Protein AF-J9EBJ6-F1 (afdb_monomer_lite)

Secondary structure (DSSP, 8-state):
-----------------PPPTT-------------EEEEEEEEEEE-SEEEEEEE-TTT--EEEEEEEEHHHHHHHHHHSTT--HHHHHHEEEETTTEEEEEEEEEEEE-

Radius of gyration: 29.18 Å; chains: 1; bounding box: 70×24×79 Å

Structure (mmCIF, N/CA/C/O backbone):
data_AF-J9EBJ6-F1
#
_entry.id   AF-J9EBJ6-F1
#
loop_
_atom_site.group_PDB
_atom_site.id
_atom_site.type_symbol
_atom_site.label_atom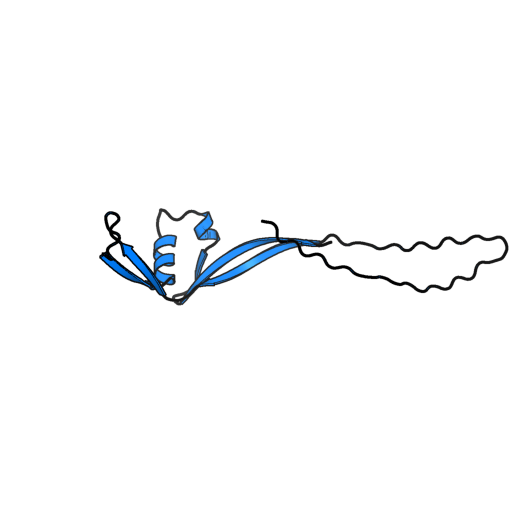_id
_atom_site.label_alt_id
_atom_site.label_comp_id
_atom_site.label_asym_id
_atom_site.label_entity_id
_atom_site.label_seq_id
_atom_site.pdbx_PDB_ins_code
_atom_site.Cartn_x
_atom_site.Cartn_y
_atom_site.Cartn_z
_atom_site.occupancy
_atom_site.B_iso_or_equiv
_atom_site.auth_seq_id
_atom_site.auth_comp_id
_atom_site.auth_asym_id
_atom_site.auth_atom_id
_atom_site.pdbx_PDB_model_num
ATOM 1 N N . MET A 1 1 ? 11.522 7.237 7.597 1.00 43.75 1 MET A N 1
ATOM 2 C CA . MET A 1 1 ? 12.539 6.262 7.152 1.00 43.75 1 MET A CA 1
ATOM 3 C C . MET A 1 1 ? 12.431 6.169 5.634 1.00 43.75 1 MET A C 1
ATOM 5 O O . MET A 1 1 ? 11.379 5.766 5.160 1.00 43.75 1 MET A O 1
ATOM 9 N N . LYS A 1 2 ? 13.413 6.672 4.871 1.00 53.38 2 LYS A N 1
ATOM 10 C CA . LYS A 1 2 ? 13.429 6.538 3.403 1.00 53.38 2 LYS A CA 1
ATOM 11 C C . LYS A 1 2 ? 14.038 5.180 3.070 1.00 53.38 2 LYS A C 1
ATOM 13 O O . LYS A 1 2 ? 15.113 4.868 3.568 1.00 53.38 2 LYS A O 1
ATOM 18 N N . MET A 1 3 ? 13.330 4.374 2.291 1.00 58.91 3 MET A N 1
ATOM 19 C CA . MET A 1 3 ? 13.824 3.083 1.828 1.00 58.91 3 MET A CA 1
ATOM 20 C C . MET A 1 3 ? 14.554 3.329 0.505 1.00 58.91 3 MET A C 1
ATOM 22 O O . MET A 1 3 ? 13.950 3.842 -0.433 1.00 58.91 3 MET A O 1
ATOM 26 N N . GLN A 1 4 ? 15.853 3.043 0.461 1.00 75.31 4 GLN A N 1
ATOM 27 C CA . GLN A 1 4 ? 16.701 3.250 -0.712 1.00 75.31 4 GLN A CA 1
ATOM 28 C C . GLN A 1 4 ? 17.322 1.908 -1.098 1.00 75.31 4 GLN A C 1
ATOM 30 O O . GLN A 1 4 ? 17.874 1.214 -0.246 1.00 75.31 4 GLN A O 1
ATOM 35 N N . LYS A 1 5 ? 17.198 1.539 -2.374 1.00 79.88 5 LYS A N 1
ATOM 36 C CA . LYS A 1 5 ? 17.853 0.375 -2.977 1.00 79.88 5 LYS A CA 1
ATOM 37 C C . LYS A 1 5 ? 18.877 0.894 -3.986 1.00 79.88 5 LYS A C 1
ATOM 39 O O . LYS A 1 5 ? 18.589 1.864 -4.677 1.00 79.88 5 LYS A O 1
ATOM 44 N N . SER A 1 6 ? 20.044 0.263 -4.043 1.00 84.06 6 SER A N 1
ATOM 45 C CA . SER A 1 6 ? 21.098 0.551 -5.020 1.00 84.06 6 SER A CA 1
ATOM 46 C C . SER A 1 6 ? 21.519 -0.752 -5.696 1.00 84.06 6 SER A C 1
ATOM 48 O O . SER A 1 6 ? 21.483 -1.809 -5.060 1.00 84.06 6 SER A O 1
ATOM 50 N N . GLU A 1 7 ? 21.871 -0.680 -6.975 1.00 83.00 7 GLU A N 1
ATOM 51 C CA . GLU A 1 7 ? 22.334 -1.800 -7.790 1.00 83.00 7 GLU A CA 1
ATOM 52 C C . GLU A 1 7 ? 23.496 -1.330 -8.674 1.00 83.00 7 GLU A C 1
ATOM 54 O O . GLU A 1 7 ? 23.496 -0.197 -9.150 1.00 83.00 7 GLU A O 1
ATOM 59 N N . THR A 1 8 ? 24.503 -2.184 -8.865 1.00 87.06 8 THR A N 1
ATOM 60 C CA . THR A 1 8 ? 25.695 -1.859 -9.660 1.00 87.06 8 THR A CA 1
ATOM 61 C C . THR A 1 8 ? 25.571 -2.467 -11.051 1.00 87.06 8 THR A C 1
ATOM 63 O O . THR A 1 8 ? 25.391 -3.677 -11.176 1.00 87.06 8 THR A O 1
ATOM 66 N N . MET A 1 9 ? 25.740 -1.649 -12.091 1.00 82.94 9 MET A N 1
ATOM 67 C CA . MET A 1 9 ? 25.772 -2.085 -13.489 1.00 82.94 9 MET A CA 1
ATOM 68 C C . MET A 1 9 ? 27.167 -1.872 -14.091 1.00 82.94 9 MET A C 1
ATOM 70 O O . MET A 1 9 ? 27.824 -0.871 -13.810 1.00 82.94 9 MET A O 1
ATOM 74 N N . SER A 1 10 ? 27.630 -2.811 -14.920 1.00 87.12 10 SER A N 1
ATOM 75 C CA . SER A 1 10 ? 28.894 -2.699 -15.661 1.00 87.12 10 SER A CA 1
ATOM 76 C C . SER A 1 10 ? 28.618 -2.542 -17.153 1.00 87.12 10 SER A C 1
ATOM 78 O O . SER A 1 10 ? 27.922 -3.365 -17.742 1.00 87.12 10 SER A O 1
ATOM 80 N N . TRP A 1 11 ? 29.188 -1.497 -17.754 1.00 83.44 11 TRP A N 1
ATOM 81 C CA . TRP A 1 11 ? 29.064 -1.185 -19.178 1.00 83.44 11 TRP A CA 1
ATOM 82 C C . TRP A 1 11 ? 30.390 -1.469 -19.884 1.00 83.44 11 TRP A C 1
ATOM 84 O O . TRP A 1 11 ? 31.450 -1.099 -19.379 1.00 83.44 11 TRP A O 1
ATOM 94 N N . ALA A 1 12 ? 30.337 -2.101 -21.054 1.00 84.94 12 ALA A N 1
ATOM 95 C CA . ALA A 1 12 ? 31.499 -2.335 -21.904 1.00 84.94 12 ALA A CA 1
ATOM 96 C C . ALA A 1 12 ? 31.149 -1.966 -23.348 1.00 84.94 12 ALA A C 1
ATOM 98 O O . ALA A 1 12 ? 30.087 -2.342 -23.843 1.00 84.94 12 ALA A O 1
ATOM 99 N N . VAL A 1 13 ? 32.039 -1.223 -24.007 1.00 86.75 13 VAL A N 1
ATOM 100 C CA . VAL A 1 13 ? 31.891 -0.810 -25.406 1.00 86.75 13 VAL A CA 1
ATOM 101 C C . VAL A 1 13 ? 33.161 -1.200 -26.145 1.00 86.75 13 VAL A C 1
ATOM 103 O O . VAL A 1 13 ? 34.255 -0.836 -25.718 1.00 86.75 13 VAL A O 1
ATOM 106 N N . ASP A 1 14 ? 33.002 -1.924 -27.247 1.00 89.19 14 ASP A N 1
ATOM 107 C CA . ASP A 1 14 ? 34.083 -2.225 -28.180 1.00 89.19 14 ASP A CA 1
ATOM 108 C C . ASP A 1 14 ? 33.891 -1.385 -29.449 1.00 89.19 14 ASP A C 1
ATOM 110 O O . ASP A 1 14 ? 32.800 -1.350 -30.022 1.00 89.19 14 ASP A O 1
ATOM 114 N N . SER A 1 15 ? 34.926 -0.646 -29.850 1.00 84.25 15 SER A N 1
ATOM 115 C CA . SER A 1 15 ? 34.887 0.263 -30.997 1.00 84.25 15 SER A CA 1
ATOM 116 C C . SER A 1 15 ? 36.236 0.287 -31.703 1.00 84.25 15 SER A C 1
ATOM 118 O O . SER A 1 15 ? 37.282 0.438 -31.074 1.00 84.25 15 SER A O 1
ATOM 120 N N . THR A 1 16 ? 36.210 0.164 -33.031 1.00 88.75 16 THR A N 1
ATOM 121 C CA . THR A 1 16 ? 37.404 0.209 -33.881 1.00 88.75 16 THR A CA 1
ATOM 122 C C . THR A 1 16 ? 37.385 1.477 -34.726 1.00 88.75 16 THR A C 1
ATOM 124 O O . THR A 1 16 ? 36.442 1.707 -35.481 1.00 88.75 16 THR A O 1
ATOM 127 N N . VAL A 1 17 ? 38.444 2.286 -34.632 1.00 86.06 17 VAL A N 1
ATOM 128 C CA . VAL A 1 17 ? 38.585 3.537 -35.393 1.00 86.06 17 VAL A CA 1
ATOM 129 C C . VAL A 1 17 ? 39.914 3.546 -36.144 1.00 86.06 17 VAL A C 1
ATOM 131 O O . VAL A 1 17 ? 40.965 3.277 -35.566 1.00 86.06 17 VAL A O 1
ATOM 134 N N . VAL A 1 18 ? 39.871 3.877 -37.436 1.00 91.12 18 VAL A N 1
ATOM 135 C CA . VAL A 1 18 ? 41.067 4.045 -38.273 1.00 91.12 18 VAL A CA 1
ATOM 136 C C . VAL A 1 18 ? 41.497 5.509 -38.236 1.00 91.12 18 VAL A C 1
ATOM 138 O O . VAL A 1 18 ? 40.731 6.386 -38.631 1.00 91.12 18 VAL A O 1
ATOM 141 N N . VAL A 1 19 ? 42.724 5.773 -37.778 1.00 92.56 19 VAL A N 1
ATOM 142 C CA . VAL A 1 19 ? 43.285 7.131 -37.680 1.00 92.56 19 VAL A CA 1
ATOM 143 C C . VAL A 1 19 ? 44.187 7.408 -38.891 1.00 92.56 19 VAL A C 1
ATOM 145 O O . VAL A 1 19 ? 45.178 6.697 -39.074 1.00 92.56 19 VAL A O 1
ATOM 148 N N . PRO A 1 20 ? 43.886 8.418 -39.728 1.00 93.06 20 PRO A N 1
ATOM 149 C CA . PRO A 1 20 ? 44.741 8.774 -40.858 1.00 93.06 20 PRO A CA 1
ATOM 150 C C . PRO A 1 20 ? 46.110 9.344 -40.429 1.00 93.06 20 PRO A C 1
ATOM 152 O O . PRO A 1 20 ? 46.234 9.898 -39.331 1.00 93.06 20 PRO A O 1
ATOM 155 N N . PRO A 1 21 ? 47.139 9.287 -41.298 1.00 91.75 21 PRO A N 1
ATOM 156 C CA . PRO A 1 21 ? 48.446 9.883 -41.020 1.00 91.75 21 PRO A CA 1
ATOM 157 C C . PRO A 1 21 ? 48.348 11.383 -40.721 1.00 91.75 21 PRO A C 1
ATOM 159 O O . PRO A 1 21 ? 47.646 12.104 -41.421 1.00 91.75 21 PRO A O 1
ATOM 162 N N . HIS A 1 22 ? 49.092 11.855 -39.717 1.00 94.94 22 HIS A N 1
ATOM 163 C CA . HIS A 1 22 ? 49.107 13.252 -39.247 1.00 94.94 22 HIS A CA 1
ATOM 164 C C . HIS A 1 22 ? 47.816 13.752 -38.569 1.00 94.94 22 HIS A C 1
ATOM 166 O O . HIS A 1 22 ? 47.714 14.942 -38.277 1.00 94.94 22 HIS A O 1
ATOM 172 N N . TYR A 1 23 ? 46.869 12.863 -38.250 1.00 92.94 23 TYR A N 1
ATOM 173 C CA . TYR A 1 23 ? 45.676 13.185 -37.459 1.00 92.94 23 TYR A CA 1
ATOM 174 C C . TYR A 1 23 ? 45.745 12.586 -36.048 1.00 92.94 23 TYR A C 1
ATOM 176 O O . TYR A 1 23 ? 46.503 11.656 -35.775 1.00 92.94 23 TYR A O 1
ATOM 184 N N . LYS A 1 24 ? 44.926 13.129 -35.142 1.00 91.31 24 LYS A N 1
ATOM 185 C CA . LYS A 1 24 ? 44.713 12.626 -33.780 1.00 91.31 24 LYS A CA 1
ATOM 186 C C . LYS A 1 24 ? 43.220 12.394 -33.566 1.00 91.31 24 LYS A C 1
ATOM 188 O O . LYS A 1 24 ? 42.415 13.245 -33.936 1.00 91.31 24 LYS A O 1
ATOM 193 N N . THR A 1 25 ? 42.872 11.277 -32.934 1.00 90.25 25 THR A N 1
ATOM 194 C CA . THR A 1 25 ? 41.494 10.951 -32.550 1.00 90.25 25 THR A CA 1
ATOM 195 C C . THR A 1 25 ? 41.374 10.883 -31.033 1.00 90.25 25 THR A C 1
ATOM 197 O O . THR A 1 25 ? 42.278 10.398 -30.353 1.00 90.25 25 THR A O 1
ATOM 200 N N . GLU A 1 26 ? 40.250 11.368 -30.517 1.00 91.06 26 GLU A N 1
ATOM 201 C CA . GLU A 1 26 ? 39.842 11.254 -29.121 1.00 91.06 26 GLU A CA 1
ATOM 202 C C . GLU A 1 26 ? 38.559 10.424 -29.066 1.00 91.06 26 GLU A C 1
ATOM 204 O O . GLU A 1 26 ? 37.610 10.695 -29.802 1.00 91.06 26 GLU A O 1
ATOM 209 N N . ALA A 1 27 ? 38.557 9.382 -28.236 1.00 87.69 27 ALA A N 1
ATOM 210 C CA . ALA A 1 27 ? 37.379 8.569 -27.975 1.00 87.69 27 ALA A CA 1
ATOM 211 C C . ALA A 1 27 ? 36.838 8.928 -26.590 1.00 87.69 27 ALA A C 1
ATOM 213 O O . ALA A 1 27 ? 37.576 8.892 -25.604 1.00 87.69 27 ALA A O 1
ATOM 214 N N . SER A 1 28 ? 35.550 9.246 -26.516 1.00 87.31 28 SER A N 1
ATOM 215 C CA . SER A 1 28 ? 34.857 9.543 -25.265 1.00 87.31 28 SER A CA 1
ATOM 216 C C . SER A 1 28 ? 33.641 8.636 -25.150 1.00 87.31 28 SER A C 1
ATOM 218 O O . SER A 1 28 ? 32.865 8.509 -26.097 1.00 87.31 28 SER A O 1
ATOM 220 N N . ILE A 1 29 ? 33.474 8.003 -23.991 1.00 85.19 29 ILE A N 1
ATOM 221 C CA . ILE A 1 29 ? 32.246 7.286 -23.649 1.00 85.19 29 ILE A CA 1
ATOM 222 C C . ILE A 1 29 ? 31.357 8.272 -22.899 1.00 85.19 29 ILE A C 1
ATOM 224 O O . ILE A 1 29 ? 31.763 8.816 -21.873 1.00 85.19 29 ILE A O 1
ATOM 228 N N . VAL A 1 30 ? 30.157 8.506 -23.424 1.00 87.81 30 VAL A N 1
ATOM 229 C CA . VAL A 1 30 ? 29.144 9.361 -22.800 1.00 87.81 30 VAL A CA 1
ATOM 230 C C . VAL A 1 30 ? 28.029 8.457 -22.288 1.00 87.81 30 VAL A C 1
ATOM 232 O O . VAL A 1 30 ? 27.405 7.749 -23.075 1.00 87.81 30 VAL A O 1
ATOM 235 N N . ILE A 1 31 ? 27.813 8.456 -20.971 1.00 85.38 31 ILE A N 1
ATOM 236 C CA . ILE A 1 31 ? 26.705 7.744 -20.326 1.00 85.38 31 ILE A CA 1
ATOM 237 C C . ILE A 1 31 ? 25.659 8.789 -19.951 1.00 85.38 31 ILE A C 1
ATOM 239 O O . ILE A 1 31 ? 25.925 9.675 -19.140 1.00 85.38 31 ILE A O 1
ATOM 243 N N . GLU A 1 32 ? 24.480 8.695 -20.555 1.00 85.38 32 GLU A N 1
ATOM 244 C CA . GLU A 1 32 ? 23.346 9.544 -20.205 1.00 85.38 32 GLU A CA 1
ATOM 245 C C . GLU A 1 32 ? 22.548 8.885 -19.077 1.00 85.38 32 GLU A C 1
ATOM 247 O O . GLU A 1 32 ? 21.867 7.880 -19.279 1.00 85.38 32 GLU A O 1
ATOM 252 N N . GLU A 1 33 ? 22.643 9.443 -17.871 1.00 81.75 33 GLU A N 1
ATOM 253 C CA . GLU A 1 33 ? 21.848 8.995 -16.727 1.00 81.75 33 GLU A CA 1
ATOM 254 C C . GLU A 1 33 ? 20.487 9.697 -16.714 1.00 81.75 33 GLU A C 1
ATOM 256 O O . GLU A 1 33 ? 20.385 10.927 -16.773 1.00 81.75 33 GLU A O 1
ATOM 261 N N . MET A 1 34 ? 19.417 8.910 -16.612 1.00 84.12 34 MET A N 1
ATOM 262 C CA . MET A 1 34 ? 18.062 9.437 -16.519 1.00 84.12 34 MET A CA 1
ATOM 263 C C . MET A 1 34 ? 17.635 9.546 -15.059 1.00 84.12 34 MET A C 1
ATOM 265 O O . MET A 1 34 ? 17.524 8.550 -14.356 1.00 84.12 34 MET A O 1
ATOM 269 N N . ASN A 1 35 ? 17.288 10.757 -14.632 1.00 86.75 35 ASN A N 1
ATOM 270 C CA . ASN A 1 35 ? 16.672 10.976 -13.328 1.00 86.75 35 ASN A CA 1
ATOM 271 C C . ASN A 1 35 ? 15.151 10.895 -13.453 1.00 86.75 35 ASN A C 1
ATOM 273 O O . ASN A 1 35 ? 14.507 11.826 -13.947 1.00 86.75 35 ASN A O 1
ATOM 277 N N . TYR A 1 36 ? 14.555 9.807 -12.976 1.00 86.00 36 TYR A N 1
ATOM 278 C CA . TYR A 1 36 ? 13.104 9.664 -12.967 1.00 86.00 36 TYR A CA 1
ATOM 279 C C . TYR A 1 36 ? 12.515 10.108 -11.632 1.00 86.00 36 TYR A C 1
ATOM 281 O O . TYR A 1 36 ? 12.949 9.663 -10.573 1.00 86.00 36 TYR A O 1
ATOM 289 N N . HIS A 1 37 ? 11.464 10.925 -11.689 1.00 91.12 37 HIS A N 1
ATOM 290 C CA . HIS A 1 37 ? 10.660 11.307 -10.533 1.00 91.12 37 HIS A CA 1
ATOM 291 C C . HIS A 1 37 ? 9.201 10.959 -10.809 1.00 91.12 37 HIS A C 1
ATOM 293 O O . HIS A 1 37 ? 8.615 11.429 -11.781 1.00 91.12 37 HIS A O 1
ATOM 299 N N . GLY A 1 38 ? 8.605 10.145 -9.942 1.00 90.62 38 GLY A N 1
ATOM 300 C CA . GLY A 1 38 ? 7.234 9.678 -10.097 1.00 90.62 38 GLY A CA 1
ATOM 301 C C . GLY A 1 38 ? 6.428 9.800 -8.816 1.00 90.62 38 GLY A C 1
ATOM 302 O O . GLY A 1 38 ? 6.961 9.743 -7.705 1.00 90.62 38 GLY A O 1
ATOM 303 N N . THR A 1 39 ? 5.114 9.912 -8.975 1.00 94.25 39 THR A N 1
ATOM 304 C CA . THR A 1 39 ? 4.159 9.733 -7.879 1.00 94.25 39 THR A CA 1
ATOM 305 C C . THR A 1 39 ? 3.445 8.401 -8.057 1.00 94.25 39 THR A C 1
ATOM 307 O O . THR A 1 39 ? 3.224 7.958 -9.182 1.00 94.25 39 THR A O 1
ATOM 310 N N . TYR A 1 40 ? 3.100 7.749 -6.954 1.00 92.44 40 TYR A N 1
ATOM 311 C CA . TYR A 1 40 ? 2.343 6.504 -6.972 1.00 92.44 40 TYR A CA 1
A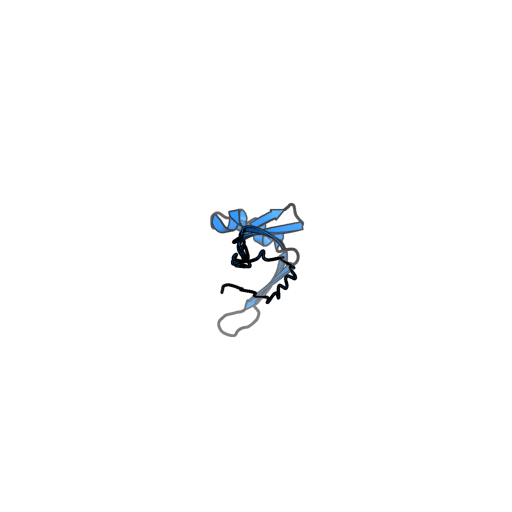TOM 312 C C . TYR A 1 40 ? 1.253 6.528 -5.905 1.00 92.44 40 TYR A C 1
ATOM 314 O O . TYR A 1 40 ? 1.312 7.285 -4.933 1.00 92.44 40 TYR A O 1
ATOM 322 N N . SER A 1 41 ? 0.240 5.686 -6.094 1.00 93.94 41 SER A N 1
ATOM 323 C CA . SER A 1 41 ? -0.786 5.416 -5.090 1.00 93.94 41 SER A CA 1
ATOM 324 C C . SER A 1 41 ? -0.844 3.919 -4.829 1.00 93.94 41 SER A C 1
ATOM 326 O O . SER A 1 41 ? -0.869 3.133 -5.773 1.00 93.94 41 SER A O 1
ATOM 328 N N . VAL A 1 42 ? -0.864 3.526 -3.559 1.00 95.38 42 VAL A N 1
ATOM 329 C CA . VAL A 1 42 ? -1.072 2.141 -3.141 1.00 95.38 42 VAL A CA 1
ATOM 330 C C . VAL A 1 42 ? -2.490 2.017 -2.620 1.00 95.38 42 VAL A C 1
ATOM 332 O O . VAL A 1 42 ? -2.934 2.807 -1.784 1.00 95.38 42 VAL A O 1
ATOM 335 N N . VAL A 1 43 ? -3.194 1.017 -3.137 1.00 95.69 43 VAL A N 1
ATOM 336 C CA . VAL A 1 43 ? -4.535 0.665 -2.694 1.00 95.69 43 VAL A CA 1
ATOM 337 C C . VAL A 1 43 ? -4.451 -0.632 -1.905 1.00 95.69 43 VAL A C 1
ATOM 339 O O . VAL A 1 43 ? -4.109 -1.673 -2.460 1.00 95.69 43 VAL A O 1
ATOM 342 N N . SER A 1 44 ? -4.790 -0.563 -0.622 1.00 96.06 44 SER A N 1
ATOM 343 C CA . SER A 1 44 ? -4.866 -1.720 0.268 1.00 96.06 44 SER A CA 1
ATOM 344 C C . SER A 1 44 ? -6.318 -2.019 0.612 1.00 96.06 44 SER A C 1
ATOM 346 O O . SER A 1 44 ? -7.130 -1.107 0.754 1.00 96.06 44 SER A O 1
ATOM 348 N N . VAL A 1 45 ? -6.646 -3.297 0.775 1.00 96.00 45 VAL A N 1
ATOM 349 C CA . VAL A 1 45 ? -7.998 -3.753 1.106 1.00 96.00 45 VAL A CA 1
ATOM 350 C C . VAL A 1 45 ? -7.963 -4.453 2.458 1.00 96.00 45 VAL A C 1
ATOM 352 O O . VAL A 1 45 ? -7.147 -5.347 2.676 1.00 96.00 45 VAL A O 1
ATOM 355 N N . LEU A 1 46 ? -8.839 -4.039 3.369 1.00 95.19 46 LEU A N 1
ATOM 356 C CA . LEU A 1 46 ? -9.010 -4.630 4.693 1.00 95.19 46 LEU A CA 1
ATOM 357 C C . LEU A 1 46 ? -10.386 -5.284 4.802 1.00 95.19 46 LEU A C 1
ATOM 359 O O . LEU A 1 46 ? -11.399 -4.688 4.440 1.00 95.19 46 LEU A O 1
ATOM 363 N N . SER A 1 47 ? -10.419 -6.494 5.348 1.00 95.50 47 SER A N 1
ATOM 364 C CA . SER A 1 47 ? -11.645 -7.227 5.663 1.00 95.50 47 SER A CA 1
ATOM 365 C C . SER A 1 47 ? -11.415 -8.128 6.877 1.00 95.50 47 SER A C 1
ATOM 367 O O . SER A 1 47 ? -10.272 -8.387 7.257 1.00 95.50 47 SER A O 1
ATOM 369 N N . GLY A 1 48 ? -12.502 -8.589 7.495 1.00 95.06 48 GLY A N 1
ATOM 370 C CA . GLY A 1 48 ? -12.457 -9.532 8.610 1.00 95.06 48 GLY A CA 1
ATOM 371 C C . GLY A 1 48 ? -12.893 -8.942 9.948 1.00 95.06 48 GLY A C 1
ATOM 372 O O . GLY A 1 48 ? -13.478 -7.860 10.028 1.00 95.06 48 GLY A O 1
ATOM 373 N N . LEU A 1 49 ? -12.644 -9.711 11.006 1.00 95.88 49 LEU A N 1
ATOM 374 C CA . LEU A 1 49 ? -13.077 -9.405 12.364 1.00 95.88 49 LEU A CA 1
ATOM 375 C C . LEU A 1 49 ? -11.916 -8.858 13.196 1.00 95.88 49 LEU A C 1
ATOM 377 O O . LEU A 1 49 ? -10.800 -9.370 13.140 1.00 95.88 49 LEU A O 1
ATOM 381 N N . VAL A 1 50 ? -12.204 -7.845 14.007 1.00 95.00 50 VAL A N 1
ATOM 382 C CA . VAL A 1 50 ? -11.301 -7.295 15.018 1.00 95.00 50 VAL A CA 1
ATOM 383 C C . VAL A 1 50 ? -11.854 -7.622 16.392 1.00 95.00 50 VAL A C 1
ATOM 385 O O . VAL A 1 50 ? -13.021 -7.344 16.675 1.00 95.00 50 VAL A O 1
ATOM 388 N N . THR A 1 51 ? -10.999 -8.163 17.257 1.00 95.44 51 THR A N 1
ATOM 389 C CA . THR A 1 51 ? -11.332 -8.418 18.658 1.00 95.44 51 THR A CA 1
ATOM 390 C C . THR A 1 51 ? -10.679 -7.373 19.560 1.00 95.44 51 THR A C 1
ATOM 392 O O . THR A 1 51 ? -9.456 -7.267 19.634 1.00 95.44 51 THR A O 1
ATOM 395 N N . ILE A 1 52 ? -11.501 -6.618 20.282 1.00 92.94 52 ILE A N 1
ATOM 396 C CA . ILE A 1 52 ? -11.092 -5.620 21.269 1.00 92.94 52 ILE A CA 1
ATOM 397 C C . ILE A 1 52 ? -11.273 -6.228 22.658 1.00 92.94 52 ILE A C 1
ATOM 399 O O . ILE A 1 52 ? -12.376 -6.601 23.046 1.00 92.94 52 ILE A O 1
ATOM 403 N N . SER A 1 53 ? -10.187 -6.322 23.423 1.00 95.62 53 SER A N 1
ATOM 404 C CA . SER A 1 53 ? -10.217 -6.818 24.801 1.00 95.62 53 SER A CA 1
ATOM 405 C C . SER A 1 53 ? -10.172 -5.655 25.786 1.00 95.62 53 SER A C 1
ATOM 407 O O . SER A 1 53 ? -9.119 -5.054 25.996 1.00 95.62 53 SER A O 1
ATOM 409 N N . ILE A 1 54 ? -11.300 -5.354 26.423 1.00 95.38 54 ILE A N 1
ATOM 410 C CA . ILE A 1 54 ? -11.394 -4.325 27.458 1.00 95.38 54 ILE A CA 1
ATOM 411 C C . ILE A 1 54 ? -10.913 -4.922 28.776 1.00 95.38 54 ILE A C 1
ATOM 413 O O . ILE A 1 54 ? -11.496 -5.877 29.291 1.00 95.38 54 ILE A O 1
ATOM 417 N N . ARG A 1 55 ? -9.849 -4.347 29.336 1.00 97.31 55 ARG A N 1
ATOM 418 C CA . ARG A 1 55 ? -9.265 -4.769 30.613 1.00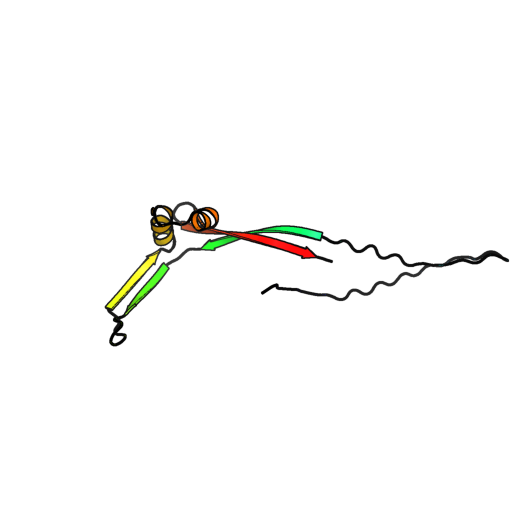 97.31 55 ARG A CA 1
ATOM 419 C C . ARG A 1 55 ? -9.356 -3.657 31.644 1.00 97.31 55 ARG A C 1
ATOM 421 O O . ARG A 1 55 ? -9.160 -2.483 31.331 1.00 97.31 55 ARG A O 1
ATOM 428 N N . ARG A 1 56 ? -9.627 -4.027 32.894 1.00 96.75 56 ARG A N 1
ATOM 429 C CA . ARG A 1 56 ? -9.668 -3.088 34.016 1.00 96.75 56 ARG A CA 1
ATOM 430 C C . ARG A 1 56 ? -8.258 -2.582 34.303 1.00 96.75 56 ARG A C 1
ATOM 432 O O . ARG A 1 56 ? -7.348 -3.366 34.536 1.00 96.75 56 ARG A O 1
ATOM 439 N N . ARG A 1 57 ? -8.078 -1.259 34.340 1.00 96.50 57 ARG A N 1
ATOM 440 C CA . ARG A 1 57 ? -6.753 -0.635 34.517 1.00 96.50 57 ARG A CA 1
ATOM 441 C C . ARG A 1 57 ? -6.064 -1.010 35.836 1.00 96.50 57 ARG A C 1
ATOM 443 O O . ARG A 1 57 ? -4.845 -1.098 35.862 1.00 96.50 57 ARG A O 1
ATOM 450 N N . LYS A 1 58 ? -6.832 -1.200 36.916 1.00 97.12 58 LYS A N 1
ATOM 451 C CA . LYS A 1 58 ? -6.303 -1.442 38.271 1.00 97.12 58 LYS A CA 1
ATOM 452 C C . LYS A 1 58 ? -5.524 -2.756 38.382 1.00 97.12 58 LYS A C 1
ATOM 454 O O . LYS A 1 58 ? -4.493 -2.782 39.038 1.00 97.12 58 LYS A O 1
ATOM 459 N N . ASP A 1 59 ? -6.042 -3.827 37.791 1.00 96.62 59 ASP A N 1
ATOM 460 C CA . ASP A 1 59 ? -5.550 -5.196 37.996 1.00 96.62 59 ASP A CA 1
ATOM 461 C C . ASP A 1 59 ? -5.435 -6.015 36.702 1.00 96.62 59 ASP A C 1
ATOM 463 O O . ASP A 1 59 ? -5.094 -7.192 36.738 1.00 96.62 59 ASP A O 1
ATOM 467 N N . GLY A 1 60 ? -5.716 -5.413 35.543 1.00 95.56 60 GLY A N 1
ATOM 468 C CA . GLY A 1 60 ? -5.574 -6.052 34.235 1.00 95.56 60 GLY A CA 1
ATOM 469 C C . GLY A 1 60 ? -6.620 -7.124 33.925 1.00 95.56 60 GLY A C 1
ATOM 470 O O . GLY A 1 60 ? -6.521 -7.763 32.870 1.00 95.56 60 GLY A O 1
ATOM 471 N N . ALA A 1 61 ? -7.617 -7.313 34.798 1.00 96.56 61 ALA A N 1
ATOM 472 C CA . ALA A 1 61 ? -8.671 -8.303 34.613 1.00 96.56 61 ALA A CA 1
ATOM 473 C C . ALA A 1 61 ? -9.455 -8.024 33.320 1.00 96.56 61 ALA A C 1
ATOM 475 O O . ALA A 1 61 ? -9.823 -6.877 33.049 1.00 96.56 61 ALA A O 1
ATOM 476 N N . LEU A 1 62 ? -9.706 -9.065 32.518 1.00 95.94 62 LEU A N 1
ATOM 477 C CA . LEU A 1 62 ? -10.541 -8.954 31.322 1.00 95.94 62 LEU A CA 1
ATOM 478 C C . LEU A 1 62 ? -11.982 -8.684 31.753 1.00 95.94 62 LEU A C 1
ATOM 480 O O . LEU A 1 62 ? -12.584 -9.484 32.461 1.00 95.94 62 LEU A O 1
ATOM 484 N N . VAL A 1 63 ? -12.509 -7.542 31.326 1.00 96.19 63 VAL A N 1
ATOM 485 C CA . VAL A 1 63 ? -13.877 -7.116 31.620 1.00 96.19 63 VAL A CA 1
ATOM 486 C C . VAL A 1 63 ? -14.802 -7.546 30.493 1.00 96.19 63 VAL A C 1
ATOM 488 O O . VAL A 1 63 ? -15.860 -8.106 30.751 1.00 96.19 63 VAL A O 1
ATOM 491 N N . LEU A 1 64 ? -14.405 -7.287 29.243 1.00 94.69 64 LEU A N 1
ATOM 492 C CA . LEU A 1 64 ? -15.253 -7.553 28.087 1.00 94.69 64 LEU A CA 1
ATOM 493 C C . LEU A 1 64 ? -14.419 -7.730 26.813 1.00 94.69 64 LEU A C 1
ATOM 495 O O . LEU A 1 64 ? -13.720 -6.794 26.416 1.00 94.69 64 LEU A O 1
ATOM 499 N N . PRO A 1 65 ? -14.494 -8.888 26.142 1.00 93.88 65 PRO A N 1
ATOM 500 C CA . PRO A 1 65 ? -14.071 -9.013 24.758 1.00 93.88 65 PRO A CA 1
ATOM 501 C C . PRO A 1 65 ? -15.222 -8.636 23.811 1.00 93.88 65 PRO A C 1
ATOM 503 O O . PRO A 1 65 ? -16.337 -9.133 23.943 1.00 93.88 65 PRO A O 1
ATOM 506 N N . LEU A 1 66 ? -14.944 -7.784 22.829 1.00 94.75 66 LEU A N 1
ATOM 507 C CA . LEU A 1 66 ? -15.856 -7.436 21.738 1.00 94.75 66 LEU A CA 1
ATOM 508 C C . LEU A 1 66 ? -15.239 -7.893 20.424 1.00 94.75 66 LEU A C 1
ATOM 510 O O . LEU A 1 66 ? -14.066 -7.627 20.191 1.00 94.75 66 LEU A O 1
ATOM 514 N N . THR A 1 67 ? -16.010 -8.551 19.562 1.00 96.44 67 THR A N 1
ATOM 515 C CA . THR A 1 67 ? -15.564 -8.916 18.211 1.00 96.44 67 THR A CA 1
ATOM 516 C C . THR A 1 67 ? -16.504 -8.291 17.197 1.00 96.44 67 THR A C 1
ATOM 518 O O . THR A 1 67 ? -17.714 -8.476 17.285 1.00 96.44 67 THR A O 1
ATOM 521 N N . MET A 1 68 ? -15.954 -7.525 16.259 1.00 94.94 68 MET A N 1
ATOM 522 C CA . MET A 1 68 ? -16.724 -6.753 15.283 1.00 94.94 68 MET A CA 1
ATOM 523 C C . MET A 1 68 ? -16.060 -6.797 13.912 1.00 94.94 68 MET A C 1
ATOM 525 O O . MET A 1 68 ? -14.844 -6.941 13.806 1.00 94.94 68 MET A O 1
ATOM 529 N N . ASN A 1 69 ? -16.853 -6.652 12.852 1.00 95.00 69 ASN A N 1
ATOM 530 C CA . ASN A 1 69 ? -16.327 -6.546 11.496 1.00 95.00 69 ASN A CA 1
ATOM 531 C C . ASN A 1 69 ? -15.645 -5.183 11.295 1.00 95.00 69 ASN A C 1
ATOM 533 O O . ASN A 1 69 ? -16.222 -4.146 11.626 1.00 95.00 69 ASN A O 1
ATOM 537 N N . ILE A 1 70 ? -14.432 -5.187 10.733 1.00 95.12 70 ILE A N 1
ATOM 538 C CA . ILE A 1 70 ? -13.653 -3.974 10.448 1.00 95.12 70 ILE A CA 1
ATOM 539 C C . ILE A 1 70 ? -14.431 -2.970 9.586 1.00 95.12 70 ILE A C 1
ATOM 541 O O . ILE A 1 70 ? -14.292 -1.764 9.774 1.00 95.12 70 ILE A O 1
ATOM 545 N N . VAL A 1 71 ? -15.284 -3.458 8.683 1.00 95.88 71 VAL A N 1
ATOM 546 C CA . VAL A 1 71 ? -16.111 -2.626 7.805 1.00 95.88 71 VAL A CA 1
ATOM 547 C C . VAL A 1 71 ? -17.110 -1.798 8.608 1.00 95.88 71 VAL A C 1
ATOM 549 O O . VAL A 1 71 ? -17.242 -0.606 8.350 1.00 95.88 71 VAL A O 1
ATOM 552 N N . GLU A 1 72 ? -17.763 -2.392 9.610 1.00 94.06 72 GLU A N 1
ATOM 553 C CA . GLU A 1 72 ? -18.723 -1.686 10.472 1.00 94.06 72 GLU A CA 1
ATOM 554 C C . GLU A 1 72 ? -18.026 -0.619 11.317 1.00 94.06 72 GLU A C 1
ATOM 556 O O . GLU A 1 72 ? -18.508 0.506 11.419 1.00 94.06 72 GLU A O 1
ATOM 561 N N . ILE A 1 73 ? -16.846 -0.947 11.856 1.00 93.75 73 ILE A N 1
ATOM 562 C CA . ILE A 1 73 ? -16.035 -0.007 12.640 1.00 93.75 73 ILE A CA 1
ATOM 563 C C . ILE A 1 73 ? -15.655 1.209 11.786 1.00 93.75 73 ILE A C 1
ATOM 565 O O . ILE A 1 73 ? -15.790 2.351 12.223 1.00 93.75 73 ILE A O 1
ATOM 569 N N . PHE A 1 74 ? -15.176 0.978 10.561 1.00 95.19 74 PHE A N 1
ATOM 570 C CA . PHE A 1 74 ? -14.806 2.066 9.658 1.00 95.19 74 PHE A CA 1
ATOM 571 C C . PHE A 1 74 ? -16.016 2.851 9.163 1.00 95.19 74 PHE A C 1
ATOM 573 O O . PHE A 1 74 ? -15.908 4.067 9.039 1.00 95.19 74 PHE A O 1
ATOM 580 N N . ARG A 1 75 ? -17.155 2.200 8.901 1.00 94.12 75 ARG A N 1
ATOM 581 C CA . ARG A 1 75 ? -18.388 2.884 8.495 1.00 94.12 75 ARG A CA 1
ATOM 582 C C . ARG A 1 75 ? -18.830 3.879 9.563 1.00 94.12 75 ARG A C 1
ATOM 584 O O . ARG A 1 75 ? -18.919 5.069 9.270 1.00 94.12 75 ARG A O 1
ATOM 591 N N . ASP A 1 76 ? -18.983 3.411 10.800 1.00 94.06 76 ASP A N 1
ATOM 592 C CA . ASP A 1 76 ? -19.364 4.256 11.936 1.00 94.06 76 ASP A CA 1
ATOM 593 C C . ASP A 1 76 ? -18.361 5.402 12.145 1.00 94.06 76 ASP A C 1
ATOM 595 O O . ASP A 1 76 ? -18.733 6.575 12.253 1.00 94.06 76 ASP A O 1
ATOM 599 N N . HIS A 1 77 ? -17.059 5.095 12.092 1.00 94.44 77 HIS A N 1
ATOM 600 C CA . HIS A 1 77 ? -16.034 6.121 12.238 1.00 94.44 77 HIS A CA 1
ATOM 601 C C . HIS A 1 77 ? -16.092 7.174 11.123 1.00 94.44 77 HIS A C 1
ATOM 603 O O . HIS A 1 77 ? -16.029 8.363 11.420 1.00 94.44 77 HIS A O 1
ATOM 609 N N . LEU A 1 78 ? -16.217 6.778 9.852 1.00 93.75 78 LEU A N 1
ATOM 610 C CA . LEU A 1 78 ? -16.205 7.695 8.705 1.00 93.75 78 LEU A CA 1
ATOM 611 C C . LEU A 1 78 ? -17.467 8.569 8.620 1.00 93.75 78 LEU A C 1
ATOM 613 O O . LEU A 1 78 ? -17.391 9.707 8.139 1.00 93.75 78 LEU A O 1
ATOM 617 N N . GLU A 1 79 ? -18.604 8.076 9.106 1.00 92.38 79 GLU A N 1
ATOM 618 C CA . GLU A 1 79 ? -19.857 8.833 9.227 1.00 92.38 79 GLU A CA 1
ATOM 619 C C . GLU A 1 79 ? -19.848 9.791 10.430 1.00 92.38 79 GLU A C 1
ATOM 621 O O . GLU A 1 79 ? -20.525 10.823 10.422 1.00 92.38 79 GLU A O 1
ATOM 626 N N . SER A 1 80 ? -19.010 9.517 11.432 1.00 94.50 80 SER A N 1
ATOM 627 C CA . SER A 1 80 ? -18.868 10.349 12.622 1.00 94.50 80 SER A CA 1
ATOM 628 C C . SER A 1 80 ? -18.432 11.788 12.315 1.00 94.50 80 SER A C 1
ATOM 630 O O . SER A 1 80 ? -17.594 12.067 11.448 1.00 94.50 80 SER A O 1
ATOM 632 N N . ARG A 1 81 ? -18.932 12.733 13.123 1.00 91.50 81 ARG A N 1
ATOM 633 C CA . ARG A 1 81 ? -18.507 14.147 13.092 1.00 91.50 81 ARG A CA 1
ATOM 634 C C . ARG A 1 81 ? -17.049 14.333 13.521 1.00 91.50 81 ARG A C 1
ATOM 636 O O . ARG A 1 81 ? -16.459 15.368 13.226 1.00 91.50 81 ARG A O 1
ATOM 643 N N . TYR A 1 82 ? -16.475 13.343 14.203 1.00 90.69 82 TYR A N 1
ATOM 644 C CA . TYR A 1 82 ? -15.096 13.374 14.689 1.00 90.69 82 TYR A CA 1
ATOM 645 C C . TYR A 1 82 ? -14.074 12.871 13.658 1.00 90.69 82 TYR A C 1
ATOM 647 O O . TYR A 1 82 ? -12.869 13.004 13.883 1.00 90.69 82 TYR A O 1
ATOM 655 N N . ALA A 1 83 ? -14.519 12.314 12.525 1.00 92.06 83 ALA A N 1
ATOM 656 C CA . ALA A 1 83 ? -13.607 11.849 11.488 1.00 92.06 83 ALA A CA 1
ATOM 657 C C . ALA A 1 83 ? -12.880 13.014 10.815 1.00 92.06 83 ALA A C 1
ATOM 659 O O . ALA A 1 83 ? -13.481 13.880 10.171 1.00 92.06 83 ALA A O 1
ATOM 660 N N . ARG A 1 84 ? -11.550 12.991 10.921 1.00 93.75 84 ARG A N 1
ATOM 661 C CA . ARG A 1 84 ? -10.675 13.961 10.259 1.00 93.75 84 ARG A CA 1
ATOM 662 C C . ARG A 1 84 ? -10.780 13.820 8.744 1.00 93.75 84 ARG A C 1
ATOM 664 O O . ARG A 1 84 ? -10.859 12.711 8.216 1.00 93.75 84 ARG A O 1
ATOM 671 N N . LYS A 1 85 ? -10.711 14.950 8.035 1.00 90.81 85 LYS A N 1
ATOM 672 C CA . LYS A 1 85 ? -10.748 14.987 6.561 1.00 90.81 85 LYS A CA 1
ATOM 673 C C . LYS A 1 85 ? -9.664 14.109 5.929 1.00 90.81 85 LYS A C 1
ATOM 675 O O . LYS A 1 85 ? -9.943 13.424 4.953 1.00 90.81 85 LYS A O 1
ATOM 680 N N . GLU A 1 86 ? -8.473 14.078 6.526 1.00 90.62 86 GLU A N 1
ATOM 681 C CA . GLU A 1 86 ? -7.354 13.223 6.103 1.00 90.62 86 GLU A CA 1
ATOM 682 C C . GLU A 1 86 ? -7.752 11.741 6.062 1.00 90.62 86 GLU A C 1
ATOM 684 O O . GLU A 1 86 ? -7.501 11.059 5.071 1.00 90.62 86 GLU A O 1
ATOM 689 N N . ILE A 1 87 ? -8.452 11.260 7.095 1.00 91.12 87 ILE A N 1
ATOM 690 C CA . ILE A 1 87 ? -8.908 9.868 7.185 1.00 91.12 87 ILE A CA 1
ATOM 691 C C . ILE A 1 87 ? -9.949 9.591 6.100 1.00 91.12 87 ILE A C 1
ATOM 693 O O . ILE A 1 87 ? -9.822 8.605 5.384 1.00 91.12 87 ILE A O 1
ATOM 697 N N . LYS A 1 88 ? -10.919 10.494 5.900 1.00 91.19 88 LYS A N 1
ATOM 698 C CA . LYS A 1 88 ? -11.929 10.351 4.833 1.00 91.19 88 LYS A CA 1
ATOM 699 C C . LYS A 1 88 ? -11.322 10.360 3.426 1.00 91.19 88 LYS A C 1
ATOM 701 O O . LYS A 1 88 ? -11.875 9.751 2.521 1.00 91.19 88 LYS A O 1
ATOM 706 N N . SER A 1 89 ? -10.190 11.042 3.234 1.00 91.50 89 SER A N 1
ATOM 707 C CA . SER A 1 89 ? -9.466 11.032 1.955 1.00 91.50 89 SER A CA 1
ATOM 708 C C . SER A 1 89 ? -8.609 9.782 1.736 1.00 91.50 89 SER A C 1
ATOM 710 O O . SER A 1 89 ? -8.269 9.474 0.595 1.00 91.50 89 SER A O 1
ATOM 712 N N . ALA A 1 90 ? -8.257 9.074 2.812 1.00 93.88 90 ALA A N 1
ATOM 713 C CA . ALA A 1 90 ? -7.362 7.920 2.786 1.00 93.88 90 ALA A CA 1
ATOM 714 C C . ALA A 1 90 ? -8.083 6.582 3.001 1.00 93.88 90 ALA A C 1
ATOM 716 O O . ALA A 1 90 ? -7.483 5.541 2.758 1.00 93.88 90 ALA A O 1
ATOM 717 N N . ALA A 1 91 ? -9.337 6.578 3.453 1.00 95.62 91 ALA A N 1
ATOM 718 C CA . ALA A 1 91 ? -10.106 5.373 3.736 1.00 95.62 91 ALA A CA 1
ATOM 719 C C . ALA A 1 91 ? -11.547 5.507 3.237 1.00 95.62 91 ALA A C 1
ATOM 721 O O . ALA A 1 91 ? -12.199 6.524 3.465 1.00 95.62 91 ALA A O 1
ATOM 722 N N . MET A 1 92 ? -12.058 4.454 2.606 1.00 94.94 92 MET A N 1
ATOM 723 C CA . MET A 1 92 ? -13.456 4.358 2.191 1.00 94.94 92 MET A CA 1
ATOM 724 C C . MET A 1 92 ? -13.989 2.946 2.402 1.00 94.94 92 MET A C 1
ATOM 726 O O . MET A 1 92 ? -13.259 1.966 2.267 1.00 94.94 92 MET A O 1
ATOM 730 N N . VAL A 1 93 ? -15.275 2.850 2.716 1.00 94.94 93 VAL A N 1
ATOM 731 C CA . VAL A 1 93 ? -15.998 1.579 2.728 1.00 94.94 93 VAL A CA 1
ATOM 732 C C . VAL A 1 93 ? -16.474 1.301 1.305 1.00 94.94 93 VAL A C 1
ATOM 734 O O . VAL A 1 93 ? -17.179 2.123 0.723 1.00 94.94 93 VAL A O 1
ATOM 737 N N . ASP A 1 94 ? -16.057 0.170 0.739 1.00 89.94 94 ASP A N 1
ATOM 738 C CA . ASP A 1 94 ? -16.404 -0.253 -0.619 1.00 89.94 94 ASP A CA 1
ATOM 739 C C . ASP A 1 94 ? -17.451 -1.379 -0.512 1.00 89.94 94 ASP A C 1
ATOM 741 O O . ASP A 1 94 ? -17.164 -2.522 -0.138 1.00 89.94 94 ASP A O 1
ATOM 745 N N . GLY A 1 95 ? -18.718 -1.001 -0.703 1.00 84.19 95 GLY A N 1
ATOM 746 C CA . GLY A 1 95 ? -19.875 -1.864 -0.461 1.00 84.19 95 GLY A CA 1
ATOM 747 C C . GLY A 1 95 ? -20.038 -2.275 1.011 1.00 84.19 95 GLY A C 1
ATOM 748 O O . GLY A 1 95 ? -20.031 -1.447 1.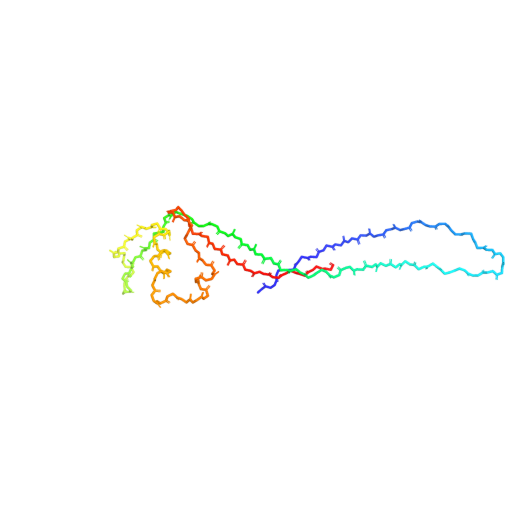923 1.00 84.19 95 GLY A O 1
ATOM 749 N N . THR A 1 96 ? -20.241 -3.573 1.252 1.00 81.62 96 THR A N 1
ATOM 750 C CA . THR A 1 96 ? -20.429 -4.147 2.601 1.00 81.62 96 THR A CA 1
ATOM 751 C C . THR A 1 96 ? -19.299 -5.076 3.035 1.00 81.62 96 THR A C 1
ATOM 753 O O . THR A 1 96 ? -19.332 -5.596 4.148 1.00 81.62 96 THR A O 1
ATOM 756 N N . GLN A 1 97 ? -18.298 -5.297 2.181 1.00 86.81 97 GLN A N 1
ATOM 757 C CA . GLN A 1 97 ? -17.355 -6.402 2.354 1.00 86.81 97 GLN A CA 1
ATOM 758 C C . GLN A 1 97 ? -15.951 -5.963 2.762 1.00 86.81 97 GLN A C 1
ATOM 760 O O . GLN A 1 97 ? -15.263 -6.721 3.448 1.00 86.81 97 GLN A O 1
ATOM 765 N N . PHE A 1 98 ? -15.514 -4.762 2.377 1.00 95.06 98 PHE A N 1
ATOM 766 C CA . PHE A 1 98 ? -14.142 -4.341 2.632 1.00 95.06 98 PHE A CA 1
ATOM 767 C C . PHE A 1 98 ? -13.966 -2.826 2.770 1.00 95.06 98 PHE A C 1
ATOM 769 O O . PHE A 1 98 ? -14.761 -2.015 2.296 1.00 95.06 98 PHE A O 1
ATOM 776 N N . VAL A 1 99 ? -12.879 -2.454 3.445 1.00 96.44 99 VAL A N 1
ATOM 777 C CA . VAL A 1 99 ? -12.392 -1.079 3.569 1.00 96.44 99 VAL A CA 1
ATOM 778 C C . VAL A 1 99 ? 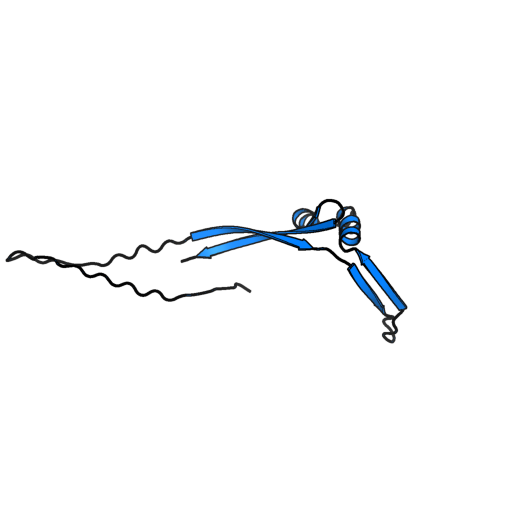-11.204 -0.915 2.634 1.00 96.44 99 VAL A C 1
ATOM 780 O O . VAL A 1 99 ? -10.224 -1.654 2.727 1.00 96.44 99 VAL A O 1
ATOM 783 N N . ARG A 1 100 ? -11.274 0.068 1.743 1.00 96.19 100 ARG A N 1
ATOM 784 C CA . ARG A 1 100 ? -10.177 0.444 0.858 1.00 96.19 100 ARG A CA 1
ATOM 785 C C . ARG A 1 100 ? -9.379 1.572 1.498 1.00 96.19 100 ARG A C 1
ATOM 787 O O . ARG A 1 100 ? -9.931 2.628 1.802 1.00 96.19 100 ARG A O 1
ATOM 794 N N . LEU A 1 101 ? -8.081 1.356 1.671 1.00 96.31 101 LEU A N 1
ATOM 795 C CA . LEU A 1 101 ? -7.124 2.368 2.096 1.00 96.31 101 LEU A CA 1
ATOM 796 C C . LEU A 1 101 ? -6.304 2.836 0.897 1.00 96.31 101 LEU A C 1
ATOM 798 O O . LEU A 1 101 ? -5.791 2.018 0.137 1.00 96.31 101 LEU A O 1
ATOM 802 N N . ILE A 1 102 ? -6.168 4.147 0.744 1.00 95.12 102 ILE A N 1
ATOM 803 C CA . ILE A 1 102 ? -5.388 4.787 -0.309 1.00 95.12 102 ILE A CA 1
ATOM 804 C C . ILE A 1 102 ? -4.241 5.536 0.356 1.00 95.12 102 ILE A C 1
ATOM 806 O O . ILE A 1 102 ? -4.455 6.509 1.080 1.00 95.12 102 ILE A O 1
ATOM 810 N N . SER A 1 103 ? -3.014 5.105 0.083 1.00 93.44 103 SER A N 1
ATOM 811 C CA . SER A 1 103 ? -1.808 5.847 0.439 1.00 93.44 103 SER A CA 1
ATOM 812 C C . SER A 1 103 ? -1.132 6.373 -0.822 1.00 93.44 103 SER A C 1
ATOM 814 O O . SER A 1 103 ? -1.202 5.763 -1.888 1.00 93.44 103 SER A O 1
ATOM 816 N N . LYS A 1 104 ? -0.506 7.545 -0.721 1.00 92.94 104 LYS A N 1
ATOM 817 C CA . LYS A 1 104 ? 0.209 8.189 -1.826 1.00 92.94 104 LYS A CA 1
ATOM 818 C C . LYS A 1 104 ? 1.673 8.327 -1.457 1.00 92.94 104 LYS A C 1
ATOM 820 O O . LYS A 1 104 ? 1.993 8.630 -0.309 1.00 92.94 104 LYS A O 1
ATOM 825 N N . GLY A 1 105 ? 2.543 8.130 -2.433 1.00 91.62 105 GLY A N 1
ATOM 826 C CA . GLY A 1 105 ? 3.978 8.253 -2.255 1.00 91.62 105 GLY A CA 1
ATOM 827 C C . GLY A 1 105 ? 4.651 8.839 -3.483 1.00 91.62 105 GLY A C 1
ATOM 828 O O . GLY A 1 105 ? 4.044 9.019 -4.541 1.00 91.62 105 GLY A O 1
ATOM 829 N N . THR A 1 106 ? 5.928 9.145 -3.317 1.00 93.06 106 THR A N 1
ATOM 830 C CA . THR A 1 106 ? 6.811 9.568 -4.397 1.00 93.06 106 THR A CA 1
ATOM 831 C C . THR A 1 106 ? 7.989 8.613 -4.483 1.00 93.06 106 THR A C 1
ATOM 833 O O . THR A 1 106 ? 8.397 8.006 -3.490 1.00 93.06 106 THR A O 1
ATOM 836 N N . CYS A 1 107 ? 8.504 8.443 -5.690 1.00 88.38 107 CYS A N 1
ATOM 837 C CA . CYS A 1 107 ? 9.678 7.639 -5.977 1.00 88.38 107 CYS A CA 1
ATOM 838 C C . CYS A 1 107 ? 10.612 8.437 -6.881 1.00 88.38 107 CYS A C 1
ATOM 840 O O . CYS A 1 107 ? 10.165 9.232 -7.710 1.00 88.38 107 CYS A O 1
ATOM 842 N N . SER A 1 108 ? 11.904 8.234 -6.678 1.00 87.62 108 SER A N 1
ATOM 843 C CA . SER A 1 108 ? 12.968 8.846 -7.459 1.00 87.62 108 SER A CA 1
ATOM 844 C C . SER A 1 108 ? 13.993 7.766 -7.778 1.00 87.62 108 SER A C 1
ATOM 846 O O . SER A 1 108 ? 14.412 7.062 -6.854 1.00 87.62 108 SER A O 1
ATOM 848 N N . PHE A 1 109 ? 14.363 7.631 -9.048 1.00 82.81 109 PHE A N 1
ATOM 849 C CA . PHE A 1 109 ? 15.354 6.665 -9.521 1.00 82.81 109 PHE A CA 1
ATOM 850 C C . PHE A 1 109 ? 16.430 7.397 -10.322 1.00 82.81 109 PHE A C 1
ATOM 852 O O . PHE A 1 109 ? 16.115 8.348 -11.043 1.00 82.81 109 PHE A O 1
ATOM 859 N N . GLN A 1 110 ? 17.662 6.930 -10.160 1.00 74.81 110 GLN A N 1
ATOM 860 C CA . GLN A 1 110 ? 18.856 7.296 -10.911 1.00 74.81 110 GLN A CA 1
ATOM 861 C C . GLN A 1 110 ? 19.571 5.991 -11.254 1.00 74.81 110 GLN A C 1
ATOM 863 O O . GLN A 1 110 ? 19.563 5.100 -10.366 1.00 74.81 110 GLN A O 1
#

Foldseek 3Di:
DDDDDDDDDDDDDDDDDDADPPDDDDDDDDDDDDKDKDKDKDKDKDWDKDWDFDADPPPRHGDDIDIDIPLVVVVVQLPDPPNDPVCVVQWDRDPRGIIIGMDMDMDIDD

Organism: Wuchereria bancrofti (NCBI:txid6293)

InterPro domains:
  IPR004991 Aerolysin-like toxin [PF03318] (7-52)

pLDDT: mean 90.28, std 8.09, range [43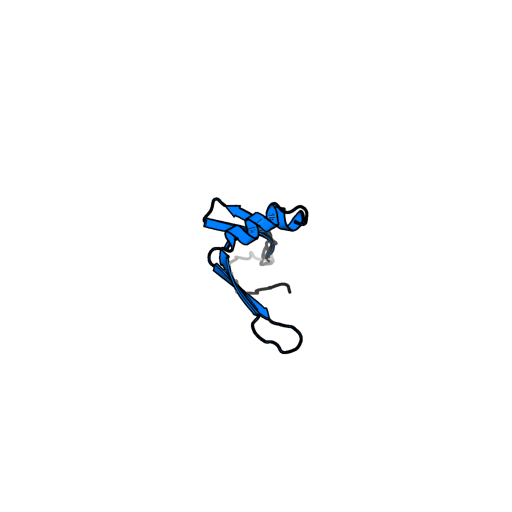.75, 97.31]

Sequence (110 aa):
MKMQKSETMSWAVDSTVVVPPHYKTEASIVIEEMNYHGTYSVVSVLSGLVTISIRRRKDGALVLPLTMNIVEIFRDHLESRYARKEIKSAAMVDGTQFVRLISKGTCSFQ